Protein AF-A0A352F1B6-F1 (afdb_monomer_lite)

Radius of gyration: 14.77 Å; chains: 1; bounding box: 30×33×34 Å

Secondary structure (DSSP, 8-state):
--SSGGGTT-TT-TT-HHHHHHHHHHHTT-S--SS--HHHHHHHHHHHHHSTT-S-----S-HHHHHH-

pLDDT: mean 95.88, std 3.06, range [76.44, 98.5]

Sequence (69 aa):
IDYVGSWGPMILGHADPEIVAALQAVAANGTSFGAPNELEVELAEEIADAVPSIEMVRMVNSGTEATMS

Foldseek 3Di:
DDPCCVVPPNPVHDPDVVVVVVCVVVVVVPDDDVDDDPVVVVVQVVVCVVPVVDPGDDDDDDPVVVVVD

Structure (mmCIF, N/CA/C/O backbone):
data_AF-A0A352F1B6-F1
#
_entry.id   AF-A0A352F1B6-F1
#
loop_
_atom_site.group_PDB
_atom_site.id
_atom_site.type_sym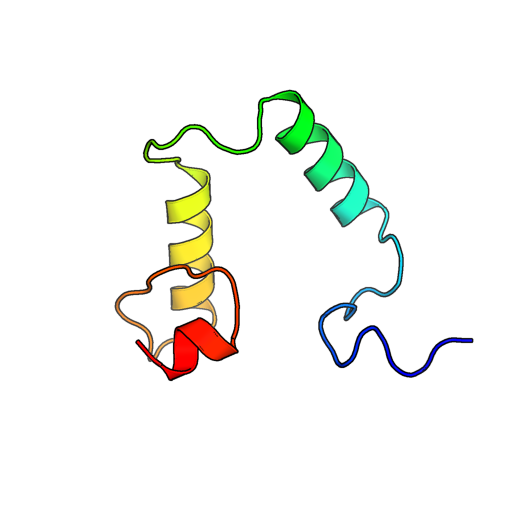bol
_atom_site.label_atom_id
_atom_site.label_alt_id
_atom_site.label_comp_id
_atom_site.label_asym_id
_atom_site.label_entity_id
_atom_site.label_seq_id
_atom_site.pdbx_PDB_ins_code
_atom_site.Cartn_x
_atom_site.Cartn_y
_atom_site.Cartn_z
_atom_site.occupancy
_atom_site.B_iso_or_equiv
_atom_site.auth_seq_id
_atom_site.auth_comp_id
_atom_site.auth_asym_id
_atom_site.auth_atom_id
_atom_site.pdbx_PDB_model_num
ATOM 1 N N . ILE A 1 1 ? 17.618 -12.001 -11.063 1.00 89.19 1 ILE A N 1
ATOM 2 C CA . ILE A 1 1 ? 16.329 -12.452 -10.494 1.00 89.19 1 ILE A CA 1
ATOM 3 C C . ILE A 1 1 ? 16.360 -12.066 -9.032 1.00 89.19 1 ILE A C 1
ATOM 5 O O . ILE A 1 1 ? 17.295 -12.469 -8.350 1.00 89.19 1 ILE A O 1
ATOM 9 N N . ASP A 1 2 ? 15.428 -11.219 -8.611 1.00 96.12 2 ASP A N 1
ATOM 10 C CA . ASP A 1 2 ? 15.275 -10.824 -7.213 1.00 96.12 2 ASP A CA 1
ATOM 11 C C . ASP A 1 2 ? 14.194 -11.699 -6.568 1.00 96.12 2 ASP A C 1
ATOM 13 O O . ASP A 1 2 ? 13.091 -11.794 -7.098 1.00 96.12 2 ASP A O 1
ATOM 17 N N . TYR A 1 3 ? 14.535 -12.351 -5.458 1.00 95.62 3 T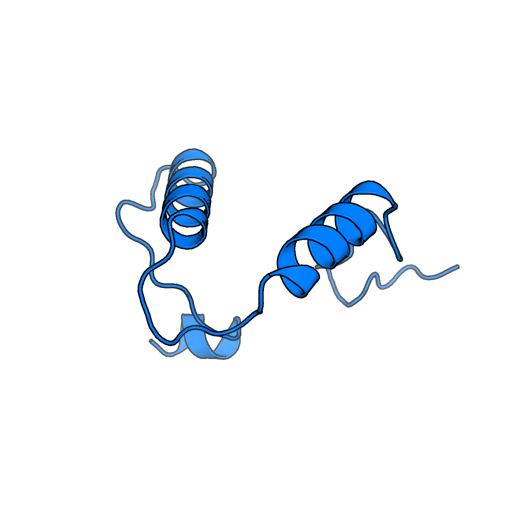YR A N 1
ATOM 18 C CA . TYR A 1 3 ? 13.621 -13.182 -4.666 1.00 95.62 3 TYR A CA 1
ATOM 19 C C . TYR A 1 3 ? 13.223 -12.519 -3.337 1.00 95.62 3 TYR A C 1
ATOM 21 O O . TYR A 1 3 ? 12.412 -13.077 -2.604 1.00 95.62 3 TYR A O 1
ATOM 29 N N . VAL A 1 4 ? 13.810 -11.366 -2.997 1.00 97.00 4 VAL A N 1
ATOM 30 C CA . VAL A 1 4 ? 13.585 -10.675 -1.719 1.00 97.00 4 VAL A CA 1
ATOM 31 C C . VAL A 1 4 ? 12.383 -9.736 -1.806 1.00 97.00 4 VAL A C 1
ATOM 33 O O . VAL A 1 4 ? 11.654 -9.606 -0.825 1.00 97.00 4 VAL A O 1
ATOM 36 N N . GLY A 1 5 ? 12.167 -9.070 -2.947 1.00 95.44 5 GLY A N 1
ATOM 37 C CA . GLY A 1 5 ? 10.959 -8.268 -3.185 1.00 95.44 5 GLY A CA 1
ATOM 38 C C . GLY A 1 5 ? 10.767 -7.148 -2.157 1.00 95.44 5 GLY A C 1
ATOM 39 O O . GLY A 1 5 ? 9.663 -6.933 -1.655 1.00 95.44 5 GLY A O 1
ATOM 40 N N . SER A 1 6 ? 11.864 -6.474 -1.788 1.00 95.25 6 SER A N 1
ATOM 41 C CA . SER A 1 6 ? 11.882 -5.439 -0.746 1.00 95.25 6 SER A CA 1
ATOM 42 C C . SER A 1 6 ? 11.335 -5.912 0.610 1.00 95.25 6 SER A C 1
ATOM 44 O O . SER A 1 6 ? 10.710 -5.131 1.323 1.00 95.25 6 SER A O 1
ATOM 46 N N . TRP A 1 7 ? 11.576 -7.173 0.978 1.00 96.25 7 TRP A N 1
ATOM 47 C CA . TRP A 1 7 ? 11.080 -7.799 2.212 1.00 96.25 7 TRP A CA 1
ATOM 48 C C . TRP A 1 7 ? 9.546 -7.913 2.293 1.00 96.25 7 TRP A C 1
ATOM 50 O O . TRP A 1 7 ? 9.012 -8.035 3.393 1.00 96.25 7 TRP A O 1
ATOM 60 N N . GLY A 1 8 ? 8.830 -7.885 1.159 1.00 95.62 8 GLY A N 1
ATOM 61 C CA . GLY A 1 8 ? 7.372 -8.077 1.121 1.00 95.62 8 GLY A CA 1
ATOM 62 C C . GLY A 1 8 ? 6.558 -7.058 0.307 1.00 95.62 8 GLY A C 1
ATOM 63 O O . GLY A 1 8 ? 5.734 -7.500 -0.489 1.00 95.62 8 GLY A O 1
ATOM 64 N N . PRO A 1 9 ? 6.745 -5.729 0.448 1.00 95.62 9 PRO A N 1
ATOM 65 C CA . PRO A 1 9 ? 5.900 -4.723 -0.206 1.00 95.62 9 PRO A CA 1
ATOM 66 C C . PRO A 1 9 ? 5.839 -4.800 -1.737 1.00 95.62 9 PRO A C 1
ATOM 68 O O . PRO A 1 9 ? 4.866 -4.336 -2.321 1.00 95.62 9 PRO A O 1
ATOM 71 N N . MET A 1 10 ? 6.825 -5.403 -2.407 1.00 96.44 10 MET A N 1
ATOM 72 C CA . MET A 1 10 ? 6.829 -5.531 -3.872 1.00 96.44 10 MET A CA 1
ATOM 73 C C . MET A 1 10 ? 6.047 -6.766 -4.347 1.00 96.44 10 MET A C 1
ATOM 75 O O . MET A 1 10 ? 6.571 -7.577 -5.111 1.00 96.44 10 MET A O 1
ATOM 79 N N . ILE A 1 11 ? 4.798 -6.929 -3.897 1.00 96.56 11 ILE A N 1
ATOM 80 C CA . ILE A 1 11 ? 3.971 -8.112 -4.203 1.00 96.56 11 ILE A CA 1
ATOM 81 C C . ILE A 1 11 ? 3.647 -8.257 -5.701 1.00 96.56 11 ILE A C 1
ATOM 83 O O . ILE A 1 11 ? 3.569 -9.374 -6.206 1.00 96.56 11 ILE A O 1
ATOM 87 N N . LEU A 1 12 ? 3.537 -7.137 -6.424 1.00 97.12 12 LEU A N 1
ATOM 88 C CA . LEU A 1 12 ? 3.349 -7.095 -7.883 1.00 97.12 12 LEU A CA 1
ATOM 89 C C . LEU A 1 12 ? 4.679 -7.057 -8.662 1.00 97.12 12 LEU A C 1
ATOM 91 O O . LEU A 1 12 ? 4.693 -6.982 -9.887 1.00 97.12 12 LEU A O 1
ATOM 95 N N . GLY A 1 13 ? 5.817 -7.134 -7.969 1.00 96.94 13 GLY A N 1
ATOM 96 C CA . GLY A 1 13 ? 7.142 -7.015 -8.569 1.00 96.94 13 GLY A CA 1
ATOM 97 C C . GLY A 1 13 ? 7.600 -5.570 -8.778 1.00 96.94 13 GLY A C 1
ATOM 98 O O . GLY A 1 13 ? 7.005 -4.609 -8.293 1.00 96.94 13 GLY A O 1
ATOM 99 N N . HIS A 1 14 ? 8.738 -5.424 -9.460 1.00 97.19 14 HIS A N 1
ATOM 100 C CA . HIS A 1 14 ? 9.395 -4.134 -9.677 1.00 97.19 14 HIS A CA 1
ATOM 101 C C . HIS A 1 14 ? 8.747 -3.351 -10.814 1.00 97.19 14 HIS A C 1
ATOM 103 O O . HIS A 1 14 ? 8.675 -3.856 -11.929 1.00 97.19 14 HIS A O 1
ATOM 109 N N . ALA A 1 15 ? 8.379 -2.097 -10.533 1.00 96.81 15 ALA A N 1
ATOM 110 C CA . ALA A 1 15 ? 7.849 -1.145 -11.511 1.00 96.81 15 ALA A CA 1
ATOM 111 C C . ALA A 1 15 ? 6.636 -1.676 -12.297 1.00 96.81 15 ALA A C 1
ATOM 113 O O . ALA A 1 15 ? 6.600 -1.584 -13.525 1.00 96.81 15 ALA A O 1
ATOM 114 N N . ASP A 1 16 ? 5.649 -2.217 -11.578 1.00 98.12 16 ASP A N 1
ATOM 115 C CA . ASP A 1 16 ? 4.362 -2.572 -12.171 1.00 98.12 16 ASP A CA 1
ATOM 116 C C . ASP A 1 16 ? 3.773 -1.364 -12.940 1.00 98.12 16 ASP A C 1
ATOM 118 O O . ASP A 1 16 ? 3.719 -0.255 -12.391 1.00 98.12 16 ASP A O 1
ATOM 122 N N . PRO A 1 17 ? 3.391 -1.529 -14.222 1.00 98.25 17 PRO A N 1
ATOM 123 C CA . PRO A 1 17 ? 3.021 -0.409 -15.081 1.00 98.25 17 PRO A CA 1
ATOM 124 C C . PRO A 1 17 ? 1.757 0.322 -14.615 1.00 98.25 17 PRO A C 1
ATOM 126 O O . PRO A 1 17 ? 1.660 1.531 -14.832 1.00 98.25 17 PRO A O 1
ATOM 129 N N . GLU A 1 18 ? 0.815 -0.372 -13.974 1.00 98.25 18 GLU A N 1
ATOM 130 C CA . GLU A 1 18 ? -0.413 0.234 -13.455 1.00 98.25 18 GLU A CA 1
ATOM 131 C C . GLU A 1 18 ? -0.103 1.093 -12.225 1.00 98.25 18 GLU A C 1
ATOM 133 O O . GLU A 1 18 ? -0.485 2.266 -12.173 1.00 98.25 18 GLU A O 1
ATOM 138 N N . ILE A 1 19 ? 0.707 0.565 -11.299 1.00 97.44 19 ILE A N 1
ATOM 139 C CA . ILE A 1 19 ? 1.161 1.301 -10.109 1.00 97.44 19 ILE A CA 1
ATOM 140 C C . ILE A 1 19 ? 1.973 2.543 -10.494 1.00 97.44 19 ILE A C 1
ATOM 142 O O . ILE A 1 19 ? 1.755 3.631 -9.955 1.00 97.44 19 ILE A O 1
ATOM 146 N N . VAL A 1 20 ? 2.904 2.412 -11.444 1.00 98.38 20 VAL A N 1
ATOM 147 C CA . VAL A 1 20 ? 3.729 3.541 -11.900 1.00 98.38 20 VAL A CA 1
ATOM 148 C C . VAL A 1 20 ? 2.868 4.625 -12.551 1.00 98.38 20 VAL A C 1
ATOM 150 O O . VAL A 1 20 ? 3.070 5.807 -12.262 1.00 98.38 20 VAL A O 1
ATOM 153 N N . ALA A 1 21 ? 1.899 4.251 -13.391 1.00 98.50 21 ALA A N 1
ATOM 154 C CA . ALA A 1 21 ? 1.002 5.207 -14.033 1.00 98.50 21 ALA A CA 1
ATOM 155 C C . ALA A 1 21 ? 0.124 5.951 -13.011 1.00 98.50 21 ALA A C 1
ATOM 157 O O . ALA A 1 21 ? 0.016 7.179 -13.081 1.00 98.50 21 ALA A O 1
ATOM 158 N N . ALA A 1 22 ? -0.442 5.238 -12.030 1.00 97.50 22 ALA A N 1
ATOM 159 C CA . ALA A 1 22 ? -1.244 5.836 -10.963 1.00 97.50 22 ALA A CA 1
ATOM 160 C C . ALA A 1 22 ? -0.426 6.833 -10.122 1.00 97.50 22 ALA A C 1
ATOM 162 O O . ALA A 1 22 ? -0.850 7.974 -9.920 1.00 97.50 22 ALA A O 1
ATOM 163 N N . LEU A 1 23 ? 0.790 6.450 -9.712 1.00 97.12 23 LEU A N 1
ATOM 164 C CA . LEU A 1 23 ? 1.697 7.333 -8.970 1.00 97.12 23 LEU A CA 1
ATOM 165 C C . LEU A 1 23 ? 2.051 8.595 -9.762 1.00 97.12 23 LEU A C 1
ATOM 167 O O . LEU A 1 23 ? 2.036 9.690 -9.202 1.00 97.12 23 LEU A O 1
ATOM 171 N N . GLN A 1 24 ? 2.359 8.465 -11.055 1.00 98.25 24 GLN A N 1
ATOM 172 C CA . GLN A 1 24 ? 2.678 9.610 -11.912 1.00 98.25 24 GLN A CA 1
ATOM 173 C C . GLN A 1 24 ? 1.496 10.577 -12.044 1.00 98.25 24 GLN A C 1
ATOM 175 O O . GLN A 1 24 ? 1.691 11.791 -11.950 1.00 98.25 24 GLN A O 1
ATOM 180 N N . ALA A 1 25 ? 0.282 10.052 -12.231 1.00 97.38 25 ALA A N 1
ATOM 181 C CA . ALA A 1 25 ? -0.927 10.860 -12.342 1.00 97.38 25 ALA A CA 1
ATOM 182 C C . ALA A 1 25 ? -1.221 11.637 -11.048 1.00 97.38 25 ALA A C 1
ATOM 184 O O . ALA A 1 25 ? -1.490 12.837 -11.103 1.00 97.38 25 ALA A O 1
ATOM 185 N N . VAL A 1 26 ? -1.117 10.985 -9.885 1.00 95.50 26 VAL A N 1
ATOM 186 C CA . VAL A 1 26 ? -1.353 11.632 -8.583 1.00 95.50 26 VAL A CA 1
ATOM 187 C C . VAL A 1 26 ? -0.254 12.646 -8.264 1.00 95.50 26 VAL A C 1
ATOM 189 O O . VAL A 1 26 ? -0.554 13.780 -7.893 1.00 95.50 26 VAL A O 1
ATOM 192 N N . ALA A 1 27 ? 1.017 12.289 -8.471 1.00 96.44 27 ALA A N 1
ATOM 193 C CA . ALA A 1 27 ? 2.147 13.164 -8.165 1.00 96.44 27 ALA A CA 1
ATOM 194 C C . ALA A 1 27 ? 2.125 14.479 -8.963 1.00 96.44 27 ALA A C 1
ATOM 196 O O . ALA A 1 27 ? 2.585 15.503 -8.454 1.00 96.44 27 ALA A O 1
ATOM 197 N N . ALA A 1 28 ? 1.559 14.479 -10.176 1.00 97.38 28 ALA A N 1
ATOM 198 C CA . ALA A 1 28 ? 1.381 15.688 -10.982 1.00 97.38 28 ALA A CA 1
ATOM 199 C C . ALA A 1 28 ? 0.460 16.734 -10.321 1.00 97.38 28 ALA A C 1
ATOM 201 O O . ALA A 1 28 ? 0.595 17.923 -10.605 1.00 97.38 28 ALA A O 1
ATOM 202 N N . ASN A 1 29 ? -0.433 16.311 -9.420 1.00 94.50 29 ASN A N 1
ATOM 203 C CA . ASN A 1 29 ? -1.356 17.194 -8.703 1.00 94.50 29 ASN A CA 1
ATOM 204 C C . ASN A 1 29 ? -0.787 17.709 -7.366 1.00 94.50 29 ASN A C 1
ATOM 206 O O . ASN A 1 29 ? -1.361 18.620 -6.774 1.00 94.50 29 ASN A O 1
ATOM 210 N N . GLY A 1 30 ? 0.352 17.173 -6.910 1.00 93.25 30 GLY A N 1
ATOM 211 C CA . GLY A 1 30 ? 0.959 17.454 -5.605 1.00 93.25 30 GLY A CA 1
ATOM 212 C C . GLY A 1 30 ? 0.803 16.295 -4.615 1.00 93.25 30 GLY A C 1
ATOM 213 O O . GLY A 1 30 ? -0.089 15.464 -4.745 1.00 93.25 30 GLY A O 1
ATOM 214 N N . THR A 1 31 ? 1.704 16.213 -3.631 1.00 90.94 31 THR A N 1
ATOM 215 C CA . THR A 1 31 ? 1.840 15.032 -2.748 1.00 90.94 31 THR A CA 1
ATOM 216 C C . THR A 1 31 ? 1.661 15.318 -1.258 1.00 90.94 31 THR A C 1
ATOM 218 O O . THR A 1 31 ? 1.586 14.387 -0.464 1.00 90.94 31 THR A O 1
ATOM 221 N N . SER A 1 32 ? 1.606 16.586 -0.848 1.00 91.12 32 SER A N 1
ATOM 222 C CA . SER A 1 32 ? 1.389 16.964 0.548 1.00 91.12 32 SER A CA 1
ATOM 223 C C . SER A 1 32 ? 0.718 18.327 0.618 1.00 91.12 32 SER A C 1
ATOM 225 O O . SER A 1 32 ? 1.322 19.347 0.288 1.00 91.12 32 SER A O 1
ATOM 227 N N . PHE A 1 33 ? -0.549 18.327 1.025 1.00 91.94 33 PHE A N 1
ATOM 228 C CA . PHE A 1 33 ? -1.371 19.535 1.123 1.00 91.94 33 PHE A CA 1
ATOM 229 C C . PHE A 1 33 ? -1.563 20.009 2.567 1.00 91.94 33 PHE A C 1
ATOM 231 O O . PHE A 1 33 ? -2.035 21.120 2.785 1.00 91.94 33 PHE A O 1
ATOM 238 N N . GLY A 1 34 ? -1.209 19.181 3.561 1.00 92.75 34 GLY A N 1
ATOM 239 C CA . GLY A 1 34 ? -1.451 19.479 4.978 1.00 92.75 34 GLY A CA 1
ATOM 240 C C . GLY A 1 34 ? -2.935 19.655 5.327 1.00 92.75 34 GLY A C 1
ATOM 241 O O . GLY A 1 34 ? -3.255 20.293 6.327 1.00 92.75 34 GLY A O 1
ATOM 242 N N . ALA A 1 35 ? -3.826 19.125 4.489 1.00 93.94 35 ALA A N 1
ATOM 243 C CA . ALA A 1 35 ? -5.272 19.219 4.599 1.00 93.94 35 ALA A CA 1
ATOM 244 C C . ALA A 1 35 ? -5.902 17.861 4.241 1.00 93.94 35 ALA A C 1
ATOM 246 O O . ALA A 1 35 ? -5.262 17.098 3.510 1.00 93.94 35 ALA A O 1
ATOM 247 N N . PRO A 1 36 ? -7.126 17.578 4.729 1.00 93.44 36 PRO A N 1
ATOM 248 C CA . PRO A 1 36 ? -7.845 16.351 4.399 1.00 93.44 36 PRO A CA 1
ATOM 249 C C . PRO A 1 36 ? -8.012 16.147 2.891 1.00 93.44 36 PRO A C 1
ATOM 251 O O . PRO A 1 36 ? -8.160 17.119 2.141 1.00 93.44 36 PRO A O 1
ATOM 254 N N . ASN A 1 37 ? -8.016 14.888 2.461 1.00 92.06 37 ASN A N 1
ATOM 255 C CA . ASN A 1 37 ? -8.123 14.491 1.056 1.00 92.06 37 ASN A CA 1
ATOM 256 C C . ASN A 1 37 ? -9.058 13.283 0.915 1.00 92.06 37 ASN A C 1
ATOM 258 O O . ASN A 1 37 ? -8.950 12.338 1.683 1.00 92.06 37 ASN A O 1
ATOM 262 N N . GLU A 1 38 ? -9.926 13.278 -0.097 1.00 94.19 38 GLU A N 1
ATOM 263 C CA . GLU A 1 38 ? -10.840 12.165 -0.402 1.00 94.19 38 GLU A CA 1
ATOM 264 C C . GLU A 1 38 ? -10.103 10.819 -0.521 1.00 94.19 38 GLU A C 1
ATOM 266 O O . GLU A 1 38 ? -10.564 9.824 0.032 1.00 94.19 38 GLU A O 1
ATOM 271 N N . LEU A 1 39 ? -8.896 10.809 -1.104 1.00 94.06 39 LEU A N 1
ATOM 272 C CA . LEU A 1 39 ? -8.073 9.596 -1.236 1.00 94.06 39 LEU A CA 1
ATOM 273 C C . LEU A 1 39 ? -7.718 8.943 0.111 1.00 94.06 39 LEU A C 1
ATOM 275 O O . LEU A 1 39 ? -7.476 7.740 0.172 1.00 94.06 39 LEU A O 1
ATOM 279 N N . GLU A 1 40 ? -7.646 9.719 1.197 1.00 95.00 40 GLU A N 1
ATOM 280 C CA . GLU A 1 40 ? -7.344 9.169 2.524 1.00 95.00 40 GLU A CA 1
ATOM 281 C C . GLU A 1 40 ? -8.553 8.439 3.127 1.00 95.00 40 GLU A C 1
ATOM 283 O O . GLU A 1 40 ? -8.374 7.479 3.877 1.00 95.00 40 GLU A O 1
ATOM 288 N N . VAL A 1 41 ? -9.768 8.870 2.765 1.00 95.81 41 VAL A N 1
ATOM 289 C CA . VAL A 1 41 ? -11.031 8.240 3.168 1.00 95.81 41 VAL A CA 1
ATOM 290 C C . VAL A 1 41 ? -11.249 6.965 2.366 1.00 95.81 41 VAL A C 1
ATOM 292 O O . VAL A 1 41 ? -11.488 5.925 2.970 1.00 95.81 41 VAL A O 1
ATOM 295 N N . GLU A 1 42 ? -11.067 7.017 1.044 1.00 97.00 42 GLU A N 1
ATOM 296 C CA . GLU A 1 42 ? -11.156 5.835 0.173 1.00 97.00 42 GLU A CA 1
ATOM 297 C C . GLU A 1 42 ? -10.197 4.730 0.644 1.00 97.00 42 GLU A C 1
ATOM 299 O O . GLU A 1 42 ? -10.606 3.589 0.851 1.00 97.00 42 GLU A O 1
ATOM 304 N N . LEU A 1 43 ? -8.936 5.079 0.931 1.00 96.88 43 LEU A N 1
ATOM 305 C CA . LEU A 1 43 ? -7.963 4.119 1.460 1.00 96.88 43 LEU A CA 1
ATOM 306 C C . LEU A 1 43 ? -8.370 3.565 2.837 1.00 96.88 43 LEU A C 1
ATOM 308 O O . LEU A 1 43 ? -8.123 2.396 3.133 1.00 96.88 43 LEU A O 1
ATOM 312 N N . ALA A 1 44 ? -8.959 4.390 3.706 1.00 97.38 44 ALA A N 1
ATOM 313 C CA . ALA A 1 44 ? -9.418 3.941 5.017 1.00 97.38 44 ALA A CA 1
ATOM 314 C C . ALA A 1 44 ? -10.580 2.938 4.912 1.00 97.38 44 ALA A C 1
ATOM 316 O O . ALA A 1 44 ? -10.588 1.945 5.644 1.00 97.38 44 ALA A O 1
ATOM 317 N N . GLU A 1 45 ? -11.518 3.177 3.995 1.00 97.00 45 GLU A N 1
ATOM 318 C CA . GLU A 1 45 ? -12.641 2.281 3.703 1.00 97.00 45 GLU A CA 1
ATOM 319 C C . GLU A 1 45 ? -12.149 0.948 3.123 1.00 97.00 45 GLU A C 1
ATOM 321 O O . GLU A 1 45 ? -12.521 -0.109 3.636 1.00 97.00 45 GLU A O 1
ATOM 326 N N . GLU A 1 46 ? -11.223 0.975 2.157 1.00 98.00 46 GLU A N 1
ATOM 327 C CA . GLU A 1 46 ? -10.631 -0.248 1.592 1.00 98.00 46 GLU A CA 1
ATOM 328 C C . GLU A 1 46 ? -9.943 -1.120 2.656 1.00 98.00 46 GLU A C 1
ATOM 330 O O . GLU A 1 46 ? -10.055 -2.349 2.634 1.00 98.00 46 GLU A O 1
ATOM 335 N N . ILE A 1 47 ? -9.243 -0.507 3.619 1.00 97.81 47 ILE A N 1
ATOM 336 C CA . ILE A 1 47 ? -8.603 -1.243 4.719 1.00 97.81 47 ILE A CA 1
ATOM 337 C C . ILE A 1 47 ? -9.647 -1.889 5.636 1.00 97.81 47 ILE A C 1
ATOM 339 O O . ILE A 1 47 ? -9.468 -3.046 6.029 1.00 97.81 47 ILE A O 1
ATOM 343 N N . ALA A 1 48 ? -10.707 -1.160 5.996 1.00 97.12 48 ALA A N 1
ATOM 344 C CA . ALA A 1 48 ? -11.766 -1.676 6.862 1.00 97.12 48 ALA A CA 1
ATOM 345 C C . ALA A 1 48 ? -12.518 -2.843 6.198 1.00 97.12 48 ALA A C 1
ATOM 347 O O . ALA A 1 48 ? -12.774 -3.863 6.845 1.00 97.12 48 ALA A O 1
ATOM 348 N N . ASP A 1 49 ? -12.774 -2.744 4.891 1.00 97.62 49 ASP A N 1
ATOM 349 C CA . ASP A 1 49 ? -13.384 -3.812 4.096 1.00 97.62 49 ASP A CA 1
ATOM 350 C C . ASP A 1 49 ? -12.473 -5.046 3.991 1.00 97.62 49 ASP A C 1
ATOM 352 O O . ASP A 1 49 ? -12.935 -6.188 4.102 1.00 97.62 49 ASP A O 1
ATOM 356 N N . ALA A 1 50 ? -11.164 -4.840 3.814 1.00 98.06 50 ALA A N 1
ATOM 357 C CA . ALA A 1 50 ? -10.188 -5.925 3.718 1.00 98.06 50 ALA A CA 1
ATOM 358 C C . ALA A 1 50 ? -9.917 -6.624 5.064 1.00 98.06 50 ALA A C 1
ATOM 360 O O . ALA A 1 50 ? -9.588 -7.816 5.087 1.00 98.06 50 ALA A O 1
ATOM 361 N N . VAL A 1 51 ? -10.038 -5.908 6.186 1.00 98.19 51 VAL A N 1
ATOM 362 C CA . VAL A 1 51 ? -9.759 -6.414 7.539 1.00 98.19 51 VAL A CA 1
ATOM 363 C C . VAL A 1 51 ? -10.948 -6.110 8.467 1.00 98.19 51 VAL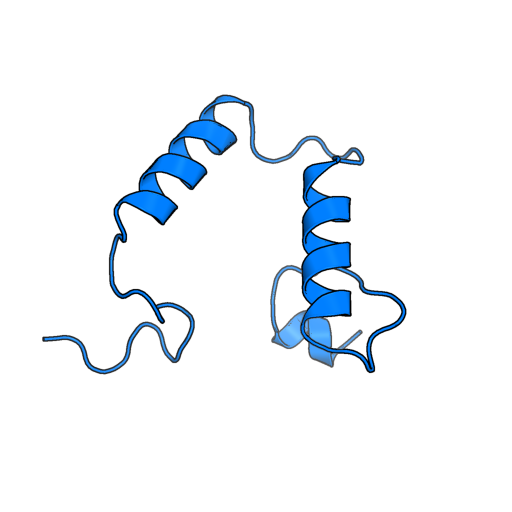 A C 1
ATOM 365 O O . VAL A 1 51 ? -10.905 -5.137 9.220 1.00 98.19 51 VAL A O 1
ATOM 368 N N . PRO A 1 52 ? -11.978 -6.982 8.516 1.00 95.38 52 PRO A N 1
ATOM 369 C CA . PRO A 1 52 ? -13.273 -6.686 9.152 1.00 95.38 52 PRO A CA 1
ATOM 370 C C . PRO A 1 52 ? -13.252 -6.396 10.659 1.00 95.38 52 PRO A C 1
ATOM 372 O O . PRO A 1 52 ? -14.264 -6.002 11.230 1.00 95.38 52 PRO A O 1
ATOM 375 N N . SER A 1 53 ? -12.133 -6.6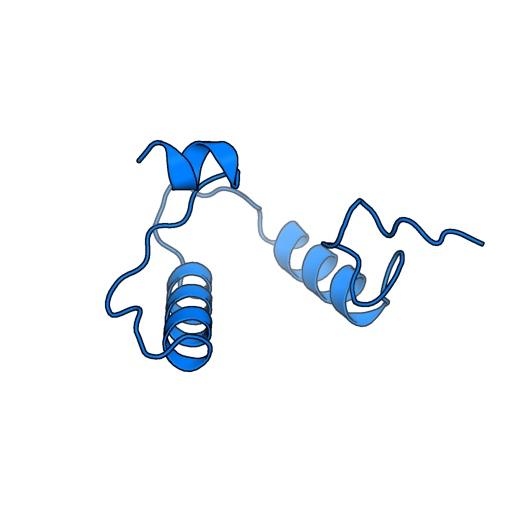52 11.341 1.00 97.94 53 SER A N 1
ATOM 376 C CA . SER A 1 53 ? -11.957 -6.310 12.756 1.00 97.94 53 SER A CA 1
ATOM 377 C C . SER A 1 53 ? -11.554 -4.849 12.986 1.00 97.94 53 SER A C 1
ATOM 379 O O . SER A 1 53 ? -11.463 -4.429 14.138 1.00 97.94 53 SER A O 1
ATOM 381 N N . ILE A 1 54 ? -11.232 -4.099 11.928 1.00 97.56 54 ILE A N 1
ATOM 382 C CA . ILE A 1 54 ? -10.839 -2.691 12.003 1.00 97.56 54 ILE A CA 1
ATOM 383 C C . ILE A 1 54 ? -12.087 -1.819 11.832 1.00 97.56 54 ILE A C 1
ATOM 385 O O . ILE A 1 54 ? -12.678 -1.780 10.762 1.00 97.56 54 ILE A O 1
ATOM 389 N N . GLU A 1 55 ? -12.464 -1.090 12.886 1.00 95.44 55 GLU A N 1
ATOM 390 C CA . GLU A 1 55 ? -13.580 -0.125 12.856 1.00 95.44 55 GLU A CA 1
ATOM 391 C C . GLU A 1 55 ? -13.118 1.315 12.567 1.00 95.44 55 GLU A C 1
ATOM 393 O O . GLU A 1 55 ? -13.881 2.134 12.064 1.00 95.44 55 GLU A O 1
ATOM 398 N N . MET A 1 56 ? -11.868 1.642 12.908 1.00 96.12 56 MET A N 1
ATOM 399 C CA . MET A 1 56 ? -11.239 2.944 12.672 1.00 96.12 56 MET A CA 1
ATOM 400 C C . MET A 1 56 ? -9.750 2.743 12.393 1.00 96.12 56 MET A C 1
ATOM 402 O O . MET A 1 56 ? -9.106 1.900 13.021 1.00 96.12 56 MET A O 1
ATOM 406 N N . VAL A 1 57 ? -9.187 3.553 11.496 1.00 96.75 57 VAL A N 1
ATOM 407 C CA . VAL A 1 57 ? -7.774 3.489 11.106 1.00 96.75 57 VAL A CA 1
ATOM 408 C C . VAL A 1 57 ? -7.119 4.867 11.181 1.00 96.75 57 VAL A C 1
ATOM 410 O O . VAL A 1 57 ? -7.743 5.892 10.916 1.00 96.75 57 VAL A O 1
ATOM 413 N N . ARG A 1 58 ? -5.836 4.886 11.552 1.00 97.06 58 ARG A N 1
ATOM 414 C CA . ARG A 1 58 ? -4.971 6.068 11.503 1.00 97.06 58 ARG A CA 1
ATOM 415 C C . ARG A 1 58 ? -3.749 5.746 10.654 1.00 97.06 58 ARG A C 1
ATOM 417 O O . ARG A 1 58 ? -2.989 4.844 10.997 1.00 97.06 58 ARG A O 1
ATOM 424 N N . MET A 1 59 ? -3.539 6.511 9.587 1.00 96.44 59 MET A N 1
ATOM 425 C CA . MET A 1 59 ? -2.359 6.363 8.735 1.00 96.44 59 MET A CA 1
ATOM 426 C C . MET A 1 59 ? -1.105 6.907 9.436 1.00 96.44 59 MET A C 1
ATOM 428 O O . MET A 1 59 ? -1.153 7.915 10.145 1.00 96.44 59 MET A O 1
ATOM 432 N N . VAL A 1 60 ? 0.022 6.228 9.229 1.00 97.38 60 VAL A N 1
ATOM 433 C CA . VAL A 1 60 ? 1.353 6.567 9.761 1.00 97.38 60 VAL A CA 1
ATOM 434 C C . VAL A 1 60 ? 2.424 6.287 8.713 1.00 97.38 60 VAL A C 1
ATOM 436 O O . VAL A 1 60 ? 2.159 5.625 7.712 1.00 97.38 60 VAL A O 1
ATOM 439 N N . ASN A 1 61 ? 3.652 6.756 8.937 1.00 95.75 61 ASN A N 1
ATOM 440 C CA . ASN A 1 61 ? 4.701 6.696 7.914 1.00 95.75 61 ASN A CA 1
ATOM 441 C C . ASN A 1 61 ? 5.501 5.386 7.916 1.00 95.75 61 ASN A C 1
ATOM 443 O O . ASN A 1 61 ? 6.319 5.158 7.026 1.00 95.75 61 ASN A O 1
ATOM 447 N N . SER A 1 62 ? 5.328 4.532 8.927 1.00 97.06 62 SER A N 1
ATOM 448 C CA . SER A 1 62 ? 6.037 3.254 9.000 1.00 97.06 62 SER A CA 1
ATOM 449 C C . SER A 1 62 ? 5.319 2.234 9.880 1.00 97.06 62 SER A C 1
ATOM 451 O O . SER A 1 62 ? 4.584 2.596 10.799 1.00 97.06 62 SER A O 1
ATOM 453 N N . GLY A 1 63 ? 5.608 0.947 9.658 1.00 96.81 63 GLY A N 1
ATOM 454 C CA . GLY A 1 63 ? 5.130 -0.126 10.536 1.00 96.81 63 GLY A CA 1
ATOM 455 C C . GLY A 1 63 ? 5.650 0.008 11.971 1.00 96.81 63 GLY A C 1
ATOM 456 O O . GLY A 1 63 ? 4.921 -0.242 12.923 1.00 96.81 63 GLY A O 1
ATOM 457 N N . THR A 1 64 ? 6.881 0.491 12.141 1.00 98.00 64 THR A N 1
ATOM 458 C CA . THR A 1 64 ? 7.461 0.779 13.459 1.00 98.00 64 THR A CA 1
ATOM 459 C C . THR A 1 64 ? 6.642 1.824 14.224 1.00 98.00 64 THR A C 1
ATOM 461 O O . THR A 1 64 ? 6.339 1.622 15.398 1.00 98.00 64 THR A O 1
ATOM 464 N N . GLU A 1 65 ? 6.230 2.910 13.561 1.00 98.06 65 GLU A N 1
ATOM 465 C CA . GLU A 1 65 ? 5.350 3.930 14.149 1.00 98.06 65 GLU A CA 1
ATOM 466 C C . GLU A 1 65 ? 3.976 3.351 14.505 1.00 98.06 65 GLU A C 1
ATOM 468 O O . GLU A 1 65 ? 3.494 3.591 15.609 1.00 98.06 65 GLU A O 1
ATO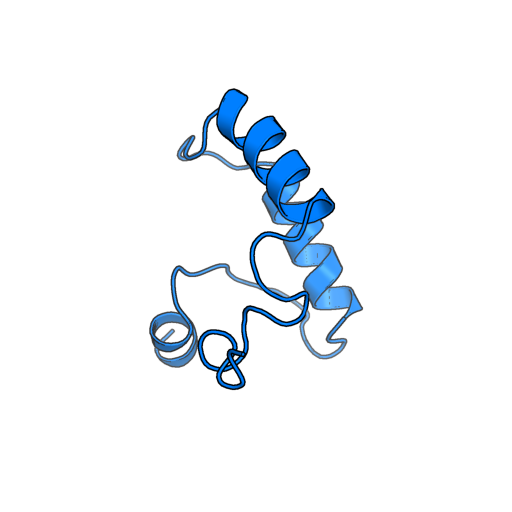M 473 N N . ALA A 1 66 ? 3.395 2.528 13.6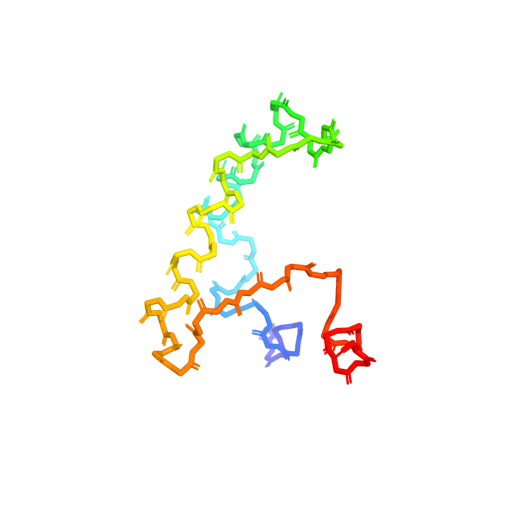22 1.00 97.31 66 ALA A N 1
ATOM 474 C CA . ALA A 1 66 ? 2.104 1.880 13.865 1.00 97.31 66 ALA A CA 1
ATOM 475 C C . ALA A 1 66 ? 2.117 1.019 15.136 1.00 97.31 66 ALA A C 1
ATOM 477 O O . ALA A 1 66 ? 1.150 1.014 15.887 1.00 97.31 66 ALA A O 1
ATOM 478 N N . THR A 1 67 ? 3.222 0.312 15.400 1.00 97.44 67 THR A N 1
ATOM 479 C CA . THR A 1 67 ? 3.355 -0.538 16.599 1.00 97.44 67 THR A CA 1
ATOM 480 C C . THR A 1 67 ? 3.650 0.225 17.891 1.00 97.44 67 THR A C 1
ATOM 482 O O . THR A 1 67 ? 3.520 -0.347 18.970 1.00 97.44 67 THR A O 1
ATOM 485 N N . MET A 1 68 ? 4.085 1.485 17.802 1.00 95.25 68 MET A N 1
ATOM 486 C CA . MET A 1 68 ? 4.385 2.322 18.970 1.00 95.25 68 MET A CA 1
ATOM 487 C C . MET A 1 68 ? 3.218 3.214 19.400 1.00 95.25 68 MET A C 1
ATOM 489 O O . MET A 1 68 ? 3.275 3.771 20.498 1.00 95.25 68 MET A O 1
ATOM 493 N N . SER A 1 69 ? 2.220 3.396 18.534 1.00 76.44 69 SER A N 1
ATOM 494 C CA . SER A 1 69 ? 1.094 4.306 18.760 1.00 76.44 69 SER A CA 1
ATOM 495 C C . SER A 1 69 ? -0.131 3.660 19.377 1.00 76.44 69 SER A C 1
ATOM 497 O O . SER A 1 69 ? -0.350 2.463 19.105 1.00 76.44 69 SER A O 1
#